Protein AF-A0A531L0T0-F1 (afdb_monomer_lite)

Structure (mmCIF, N/CA/C/O backbone):
data_AF-A0A531L0T0-F1
#
_entry.id   AF-A0A531L0T0-F1
#
loop_
_atom_site.group_PDB
_atom_site.id
_atom_site.type_symbol
_atom_site.label_atom_id
_atom_site.label_alt_id
_atom_site.label_comp_id
_atom_site.label_asym_id
_atom_site.label_entity_id
_atom_site.label_seq_id
_atom_site.pdbx_PDB_ins_code
_atom_site.Cartn_x
_atom_site.Cartn_y
_atom_site.Cartn_z
_atom_site.occupancy
_atom_site.B_iso_or_equiv
_atom_site.auth_seq_id
_atom_site.auth_comp_id
_atom_site.auth_asym_id
_atom_site.auth_atom_id
_atom_site.pdbx_PDB_model_num
ATOM 1 N N . MET A 1 1 ? 35.972 -68.289 61.193 1.00 44.59 1 MET A N 1
ATOM 2 C CA . MET A 1 1 ? 35.450 -67.472 60.073 1.00 44.59 1 MET A CA 1
ATOM 3 C C . MET A 1 1 ? 34.407 -66.519 60.647 1.00 44.59 1 MET A C 1
ATOM 5 O O . MET A 1 1 ? 33.407 -66.988 61.177 1.00 44.59 1 MET A O 1
ATOM 9 N N . LYS A 1 2 ? 34.714 -65.215 60.713 1.00 44.41 2 LYS A N 1
ATOM 10 C CA . LYS A 1 2 ? 33.910 -64.196 61.415 1.00 44.41 2 LYS A CA 1
ATOM 11 C C . LYS A 1 2 ? 32.585 -63.959 60.675 1.00 44.41 2 LYS A C 1
ATOM 13 O O . LYS A 1 2 ? 32.605 -63.602 59.503 1.00 44.41 2 LYS A O 1
ATOM 18 N N . LYS A 1 3 ? 31.454 -64.158 61.360 1.00 47.53 3 LYS A N 1
ATOM 19 C CA . LYS A 1 3 ? 30.114 -63.795 60.874 1.00 47.53 3 LYS A CA 1
ATOM 20 C C . LYS A 1 3 ? 29.962 -62.273 60.975 1.00 47.53 3 LYS A C 1
ATOM 22 O O . LYS A 1 3 ? 29.959 -61.743 62.081 1.00 47.53 3 LYS A O 1
ATOM 27 N N . PHE A 1 4 ? 29.875 -61.584 59.840 1.00 48.84 4 PHE A N 1
ATOM 28 C CA . PHE A 1 4 ? 29.519 -60.166 59.797 1.00 48.84 4 PHE A CA 1
ATOM 29 C C . PHE A 1 4 ? 27.998 -60.033 59.915 1.00 48.84 4 PHE A C 1
ATOM 31 O O . PHE A 1 4 ? 27.257 -60.531 59.071 1.00 48.84 4 PHE A O 1
ATOM 38 N N . LEU A 1 5 ? 27.546 -59.394 60.993 1.00 49.06 5 LEU A N 1
ATOM 39 C CA . LEU A 1 5 ? 26.154 -59.014 61.205 1.00 49.06 5 LEU A CA 1
ATOM 40 C C . LEU A 1 5 ? 25.922 -57.696 60.448 1.00 49.06 5 LEU A C 1
ATOM 42 O O . LEU A 1 5 ? 26.449 -56.659 60.844 1.00 49.06 5 LEU A O 1
ATOM 46 N N . ILE A 1 6 ? 25.189 -57.735 59.335 1.00 54.59 6 ILE A N 1
ATOM 47 C CA . ILE A 1 6 ? 24.784 -56.531 58.598 1.00 54.59 6 ILE A CA 1
ATOM 48 C C . ILE A 1 6 ? 23.525 -55.988 59.283 1.00 54.59 6 ILE A C 1
ATOM 50 O O . ILE A 1 6 ? 22.454 -56.581 59.173 1.00 54.59 6 ILE A O 1
ATOM 54 N N . MET A 1 7 ? 23.656 -54.885 60.024 1.00 51.00 7 MET A N 1
ATOM 55 C CA . MET A 1 7 ? 22.506 -54.105 60.489 1.00 51.00 7 MET A CA 1
ATOM 56 C C . MET A 1 7 ? 21.949 -53.297 59.310 1.00 51.00 7 MET A C 1
ATOM 58 O O . MET A 1 7 ? 22.629 -52.424 58.779 1.00 51.00 7 MET A O 1
ATOM 62 N N . LEU A 1 8 ? 20.717 -53.599 58.899 1.00 56.12 8 LEU A N 1
ATOM 63 C CA . LEU A 1 8 ? 19.941 -52.789 57.960 1.00 56.12 8 LEU A CA 1
ATOM 64 C C . LEU A 1 8 ? 19.294 -51.627 58.723 1.00 56.12 8 LEU A C 1
ATOM 66 O O . LEU A 1 8 ? 18.337 -51.822 59.469 1.00 56.12 8 LEU A O 1
ATOM 70 N N . THR A 1 9 ? 19.818 -50.419 58.543 1.00 54.75 9 THR A N 1
ATOM 71 C CA . THR A 1 9 ? 19.194 -49.176 59.013 1.00 54.75 9 THR A CA 1
ATOM 72 C C . THR A 1 9 ? 18.018 -48.823 58.089 1.00 54.75 9 THR A C 1
ATOM 74 O O . THR A 1 9 ? 18.223 -48.749 56.875 1.00 54.75 9 THR A O 1
ATOM 77 N N . PRO A 1 10 ? 16.792 -48.586 58.593 1.00 51.91 10 PRO A N 1
ATOM 78 C CA . PRO A 1 10 ? 15.690 -48.147 57.746 1.00 51.91 10 PRO A CA 1
ATOM 79 C C . PRO A 1 10 ? 15.915 -46.683 57.346 1.00 51.91 10 PRO A C 1
ATOM 81 O O . PRO A 1 10 ? 15.931 -45.791 58.193 1.00 51.91 10 PRO A O 1
ATOM 84 N N . ALA A 1 11 ? 16.106 -46.429 56.051 1.00 59.03 11 ALA A N 1
ATOM 85 C CA . ALA A 1 11 ? 16.122 -45.079 55.502 1.00 59.03 11 ALA A CA 1
ATOM 86 C C . ALA A 1 11 ? 14.689 -44.523 55.515 1.00 59.03 11 ALA A C 1
ATOM 88 O O . ALA A 1 11 ? 13.832 -44.965 54.750 1.00 59.03 11 ALA A O 1
ATOM 89 N N . ALA A 1 12 ? 14.414 -43.575 56.410 1.00 60.09 12 ALA A N 1
ATOM 90 C CA . ALA A 1 12 ? 13.149 -42.854 56.440 1.00 60.09 12 ALA A CA 1
ATOM 91 C C . ALA A 1 12 ? 13.056 -41.934 55.211 1.00 60.09 12 ALA A C 1
ATOM 93 O O . ALA A 1 12 ? 13.764 -40.932 55.115 1.00 60.09 12 ALA A O 1
ATOM 94 N N . ILE A 1 13 ? 12.188 -42.282 54.261 1.00 64.12 13 ILE A N 1
ATOM 95 C CA . ILE A 1 13 ? 11.876 -41.444 53.100 1.00 64.12 13 ILE A CA 1
ATOM 96 C C . ILE A 1 13 ? 10.949 -40.325 53.585 1.00 64.12 13 ILE A C 1
ATOM 98 O O . ILE A 1 13 ? 9.754 -40.537 53.785 1.00 64.12 13 ILE A O 1
ATOM 102 N N . MET A 1 14 ? 11.501 -39.132 53.814 1.00 59.12 14 MET A N 1
ATOM 103 C CA . MET A 1 14 ? 10.694 -37.934 54.042 1.00 59.12 14 MET A CA 1
ATOM 104 C C . MET A 1 14 ? 10.059 -37.507 52.716 1.00 59.12 14 MET A C 1
ATOM 106 O O . MET A 1 14 ? 10.728 -36.949 51.849 1.00 59.12 14 MET A O 1
ATOM 110 N N . PHE A 1 15 ? 8.761 -37.762 52.560 1.00 56.62 15 PHE A N 1
ATOM 111 C CA . PHE A 1 15 ? 7.964 -37.185 51.481 1.00 56.62 15 PHE A CA 1
ATOM 112 C C . PHE A 1 15 ? 7.800 -35.683 51.728 1.00 56.62 15 PHE A C 1
ATOM 114 O O . PHE A 1 15 ? 7.035 -35.260 52.593 1.00 56.62 15 PHE A O 1
ATOM 121 N N . TRP A 1 16 ? 8.535 -34.870 50.973 1.00 63.78 16 TRP A N 1
ATOM 122 C CA . TRP A 1 16 ? 8.291 -33.435 50.897 1.00 63.78 16 TRP A CA 1
ATOM 123 C C . TRP A 1 16 ? 7.045 -33.209 50.042 1.00 63.78 16 TRP A C 1
ATOM 125 O O . TRP A 1 16 ? 7.066 -33.425 48.832 1.00 63.78 16 TRP A O 1
ATOM 135 N N . ALA A 1 17 ? 5.945 -32.795 50.670 1.00 61.09 17 ALA A N 1
ATOM 136 C CA . ALA A 1 17 ? 4.773 -32.325 49.948 1.00 61.09 17 ALA A CA 1
ATOM 137 C C . ALA A 1 17 ? 5.111 -30.976 49.297 1.00 61.09 17 ALA A C 1
ATOM 139 O O . ALA A 1 17 ? 5.177 -29.950 49.974 1.00 61.09 17 ALA A O 1
ATOM 140 N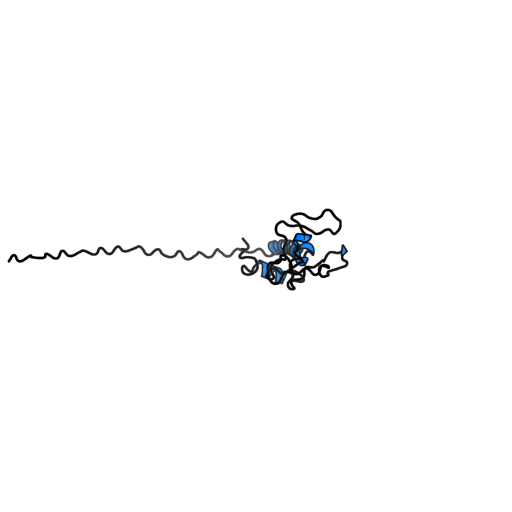 N . SER A 1 18 ? 5.369 -30.974 47.989 1.00 63.53 18 SER A N 1
ATOM 141 C CA . SER A 1 18 ? 5.453 -29.729 47.229 1.00 63.53 18 SER A CA 1
ATOM 142 C C . SER A 1 18 ? 4.082 -29.046 47.241 1.00 63.53 18 SER A C 1
ATOM 144 O O . SER A 1 18 ? 3.081 -29.707 46.954 1.00 63.53 18 SER A O 1
ATOM 146 N N . PRO A 1 19 ? 3.996 -27.744 47.555 1.00 64.06 19 PRO A N 1
ATOM 147 C CA . PRO A 1 19 ? 2.747 -27.023 47.401 1.00 64.06 19 PRO A CA 1
ATOM 148 C C . PRO A 1 19 ? 2.388 -26.995 45.914 1.00 64.06 19 PRO A C 1
ATOM 150 O O . PRO A 1 19 ? 3.181 -26.565 45.076 1.00 64.06 19 PRO A O 1
ATOM 153 N N . PHE A 1 20 ? 1.190 -27.472 45.584 1.00 63.97 20 PHE A N 1
ATOM 154 C CA . PHE A 1 20 ? 0.606 -27.260 44.269 1.00 63.97 20 PHE A CA 1
ATOM 155 C C . PHE A 1 20 ? 0.385 -25.755 44.104 1.00 63.97 20 PHE A C 1
ATOM 157 O O . PHE A 1 20 ? -0.467 -25.170 44.772 1.00 63.97 20 PHE A O 1
ATOM 164 N N . ALA A 1 21 ? 1.181 -25.119 43.246 1.00 63.34 21 ALA A N 1
ATOM 165 C CA . ALA A 1 21 ? 0.898 -23.767 42.797 1.00 63.34 21 ALA A CA 1
ATOM 166 C C . ALA A 1 21 ? -0.409 -23.817 41.999 1.00 63.34 21 ALA A C 1
ATOM 168 O O . ALA A 1 21 ? -0.475 -24.434 40.936 1.00 63.34 21 ALA A O 1
ATOM 169 N N . THR A 1 22 ? -1.466 -23.209 42.531 1.00 66.38 22 THR A N 1
ATOM 170 C CA . THR A 1 22 ? -2.698 -22.976 41.781 1.00 66.38 22 THR A CA 1
ATOM 171 C C . THR A 1 22 ? -2.352 -22.122 40.569 1.00 66.38 22 THR A C 1
ATOM 173 O O . THR A 1 22 ? -1.829 -21.017 40.726 1.00 66.38 22 THR A O 1
ATOM 176 N N . ALA A 1 23 ? -2.615 -22.631 39.364 1.00 64.56 23 ALA A N 1
ATOM 177 C CA . ALA A 1 23 ? -2.574 -21.813 38.163 1.00 64.56 23 ALA A CA 1
ATOM 178 C C . ALA A 1 23 ? -3.551 -20.649 38.372 1.00 64.56 23 ALA A C 1
ATOM 180 O O . ALA A 1 23 ? -4.747 -20.871 38.548 1.00 64.56 23 ALA A O 1
ATOM 181 N N . GLN A 1 24 ? -3.028 -19.423 38.431 1.00 55.22 24 GLN A N 1
ATOM 182 C CA . GLN A 1 24 ? -3.854 -18.226 38.455 1.00 55.22 24 GLN A CA 1
ATOM 183 C C . GLN A 1 24 ? -4.615 -18.209 37.129 1.00 55.22 24 GLN A C 1
ATOM 185 O O . GLN A 1 24 ? -4.006 -18.058 36.068 1.00 55.22 24 GLN A O 1
ATOM 190 N N . GLU A 1 25 ? -5.925 -18.433 37.184 1.00 64.25 25 GLU A N 1
ATOM 191 C CA . GLU A 1 25 ? -6.789 -18.290 36.021 1.00 64.25 25 GLU A CA 1
ATOM 192 C C . GLU A 1 25 ? -6.587 -16.872 35.484 1.00 64.25 25 GLU A C 1
ATOM 194 O O . GLU A 1 25 ? -6.667 -15.895 36.236 1.00 64.25 25 GLU A O 1
ATOM 199 N N . ALA A 1 26 ? -6.186 -16.759 34.215 1.00 63.44 26 ALA A N 1
ATOM 200 C CA . ALA A 1 26 ? -5.931 -15.467 33.604 1.00 63.44 26 ALA A CA 1
ATOM 201 C C . ALA A 1 26 ? -7.239 -14.674 33.644 1.00 63.44 26 ALA A C 1
ATOM 203 O O . ALA A 1 26 ? -8.175 -14.977 32.905 1.00 63.44 26 ALA A O 1
ATOM 204 N N . GLN A 1 27 ? -7.307 -13.691 34.542 1.00 56.75 27 GLN A N 1
ATOM 205 C CA . GLN A 1 27 ? -8.459 -12.816 34.684 1.00 56.75 27 GLN A CA 1
ATOM 206 C C . GLN A 1 27 ? -8.701 -12.159 33.322 1.00 56.75 27 GLN A C 1
ATOM 208 O O . GLN A 1 27 ? -7.893 -11.342 32.872 1.00 56.75 27 GLN A O 1
ATOM 213 N N . GLN A 1 28 ? -9.778 -12.548 32.636 1.00 61.06 28 GLN A N 1
ATOM 214 C CA . GLN A 1 28 ? -10.164 -11.886 31.398 1.00 61.06 28 GLN A CA 1
ATOM 215 C C . GLN A 1 28 ? -10.383 -10.399 31.710 1.00 61.06 28 GLN A C 1
ATOM 217 O O . GLN A 1 28 ? -11.079 -10.087 32.685 1.00 61.06 28 GLN A O 1
ATOM 222 N N . PRO A 1 29 ? -9.783 -9.474 30.937 1.00 65.25 29 PRO A N 1
ATOM 223 C CA . PRO A 1 29 ? -10.017 -8.052 31.126 1.00 65.25 29 PRO A CA 1
ATOM 224 C C . PRO A 1 29 ? -11.519 -7.772 31.127 1.00 65.25 29 PRO A C 1
ATOM 226 O O . PRO A 1 29 ? -12.260 -8.334 30.317 1.00 65.25 29 PRO A O 1
ATOM 229 N N . ALA A 1 30 ? -11.964 -6.910 32.042 1.00 60.81 30 ALA A N 1
ATOM 230 C CA . ALA A 1 30 ? -13.358 -6.491 32.088 1.00 60.81 30 ALA A CA 1
ATOM 231 C C . ALA A 1 30 ? -13.796 -5.959 30.706 1.00 60.81 30 ALA A C 1
ATOM 233 O O . ALA A 1 30 ? -12.981 -5.334 30.017 1.00 60.81 30 ALA A O 1
ATOM 234 N N . PRO A 1 31 ? -15.060 -6.174 30.291 1.00 63.09 31 PRO A N 1
ATOM 235 C CA . PRO A 1 31 ? -15.553 -5.674 29.016 1.00 63.09 31 PRO A CA 1
ATOM 236 C C . PRO A 1 31 ? -15.340 -4.164 28.931 1.00 63.09 31 PRO A C 1
ATOM 238 O O . PRO A 1 31 ? -15.894 -3.401 29.726 1.00 63.09 31 PRO A O 1
ATOM 241 N N . VAL A 1 32 ? -14.522 -3.727 27.976 1.00 68.44 32 VAL A N 1
ATOM 242 C CA . VAL A 1 32 ? -14.332 -2.301 27.713 1.00 68.44 32 VAL A CA 1
ATOM 243 C C . VAL A 1 32 ? -15.634 -1.782 27.116 1.00 68.44 32 VAL A C 1
ATOM 245 O O . VAL A 1 32 ? -16.093 -2.272 26.082 1.00 68.44 32 VAL A O 1
ATOM 248 N N . THR A 1 33 ? -16.257 -0.804 27.766 1.00 74.69 33 THR A N 1
ATOM 249 C CA . THR A 1 33 ? -17.425 -0.123 27.209 1.00 74.69 33 THR A CA 1
ATOM 250 C C . THR A 1 33 ? -16.965 0.725 26.022 1.00 74.69 33 THR A C 1
ATOM 252 O O . THR A 1 33 ? -16.294 1.742 26.177 1.00 74.69 33 THR A O 1
ATOM 255 N N . VAL A 1 34 ? -17.272 0.269 24.806 1.00 78.75 34 VAL A N 1
ATOM 256 C CA . VAL A 1 34 ? -16.908 0.959 23.562 1.00 78.75 34 VAL A CA 1
ATOM 257 C C . VAL A 1 34 ?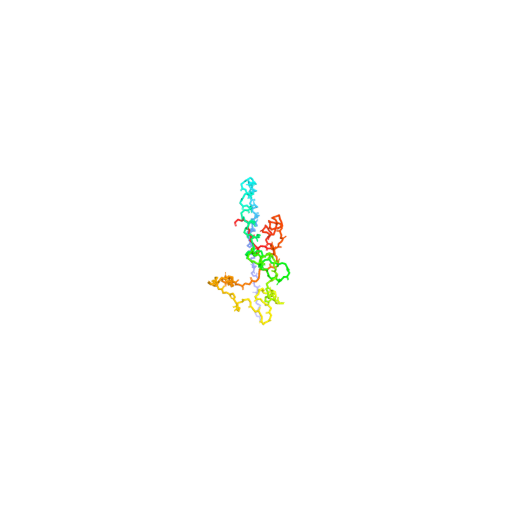 -17.960 2.005 23.197 1.00 78.75 34 VAL A C 1
ATOM 259 O O . VAL A 1 34 ? -19.113 1.680 22.920 1.00 78.75 34 VAL A O 1
ATOM 262 N N . ASP A 1 35 ? -17.557 3.275 23.171 1.00 88.19 35 ASP A N 1
ATOM 263 C CA . ASP A 1 35 ? -18.391 4.381 22.695 1.00 88.19 35 ASP A CA 1
ATOM 264 C C . ASP A 1 35 ? -18.282 4.492 21.168 1.00 88.19 35 ASP A C 1
ATOM 266 O O . ASP A 1 35 ? -17.379 5.135 20.625 1.00 88.19 35 ASP A O 1
ATOM 270 N N . ALA A 1 36 ? -19.207 3.841 20.462 1.00 86.50 36 ALA A N 1
ATOM 271 C CA . ALA A 1 36 ? -19.243 3.862 19.002 1.00 86.50 36 ALA A CA 1
ATOM 272 C C . ALA A 1 36 ? -19.401 5.285 18.433 1.00 86.50 36 ALA A C 1
ATOM 274 O O . ALA A 1 36 ? -18.827 5.586 17.386 1.00 86.50 36 ALA A O 1
ATOM 275 N N . ALA A 1 37 ? -20.123 6.175 19.126 1.00 91.12 37 ALA A N 1
ATOM 276 C CA . ALA A 1 37 ? -20.343 7.545 18.666 1.00 91.12 37 ALA A CA 1
ATOM 277 C C . ALA A 1 37 ? -19.037 8.354 18.648 1.00 91.12 37 ALA A C 1
ATOM 279 O O . ALA A 1 37 ? -18.841 9.186 17.763 1.00 91.12 37 ALA A O 1
ATOM 280 N N . LYS A 1 38 ? -18.118 8.067 19.578 1.00 90.38 38 LYS A N 1
ATOM 281 C CA . LYS A 1 38 ? -16.758 8.628 19.571 1.00 90.38 38 LYS A CA 1
ATOM 282 C C . LYS A 1 38 ? -15.799 7.878 18.648 1.00 90.38 38 LYS A C 1
ATOM 284 O O . LYS A 1 38 ? -14.931 8.503 18.050 1.00 90.38 38 LYS A O 1
ATOM 289 N N . GLY A 1 39 ? -15.935 6.557 18.524 1.00 91.25 39 GLY A N 1
ATOM 290 C CA . GLY A 1 39 ? -15.008 5.730 17.747 1.00 91.25 39 GLY A CA 1
ATOM 291 C C . GLY A 1 39 ? -15.147 5.881 16.229 1.00 91.25 39 GLY A C 1
ATOM 292 O O . GLY A 1 39 ? -14.142 5.892 15.521 1.00 91.25 39 GLY A O 1
ATOM 293 N N . LEU A 1 40 ? -16.372 6.023 15.712 1.00 94.19 40 LEU A N 1
ATOM 294 C CA . LEU A 1 40 ? -16.621 6.077 14.265 1.00 94.19 40 LEU A CA 1
ATOM 295 C C . LEU A 1 40 ? -15.948 7.276 13.561 1.00 94.19 40 LEU A C 1
ATOM 297 O O . LEU A 1 40 ? -15.336 7.058 12.513 1.00 94.19 40 LEU A O 1
ATOM 301 N N . PRO A 1 41 ? -15.984 8.515 14.098 1.00 96.00 41 PRO A N 1
ATOM 302 C CA . PRO A 1 41 ? -15.258 9.640 13.505 1.00 96.00 41 PRO A CA 1
ATOM 303 C C . PRO A 1 41 ? -13.740 9.438 13.462 1.00 96.00 41 PRO A C 1
ATOM 305 O O . PRO A 1 41 ? -13.094 9.837 12.495 1.00 96.00 41 PRO A O 1
ATOM 308 N N . GLU A 1 42 ? -13.160 8.806 14.484 1.00 95.25 42 GLU A N 1
ATOM 309 C CA . GLU A 1 42 ? -11.724 8.509 14.506 1.00 95.25 42 GLU A CA 1
ATOM 310 C C . GLU A 1 42 ? -11.368 7.401 13.513 1.00 95.25 42 GLU A C 1
ATOM 312 O O . GLU A 1 42 ? -10.398 7.523 12.763 1.00 95.25 42 GLU A O 1
ATOM 317 N N . TRP A 1 43 ? -12.210 6.369 13.413 1.00 95.56 43 TRP A N 1
ATOM 318 C CA . TRP A 1 43 ? -12.060 5.338 12.392 1.00 95.56 43 TRP A CA 1
ATOM 319 C C . TRP A 1 43 ? -12.109 5.916 10.975 1.00 95.56 43 TRP A C 1
ATOM 321 O O . TRP A 1 43 ? -11.309 5.527 10.128 1.00 95.56 43 TRP A O 1
ATOM 331 N N . ALA A 1 44 ? -12.987 6.886 10.708 1.00 97.75 44 ALA A N 1
ATOM 332 C CA . ALA A 1 44 ? -13.057 7.530 9.399 1.00 97.75 44 ALA A CA 1
ATOM 333 C C . ALA A 1 44 ? -11.730 8.210 9.008 1.00 97.75 44 ALA A C 1
ATOM 335 O O . ALA A 1 44 ? -11.301 8.098 7.859 1.00 97.75 44 ALA A O 1
ATOM 336 N N . LYS A 1 45 ? -11.038 8.853 9.961 1.00 97.69 45 LYS A N 1
ATOM 337 C CA . LYS A 1 45 ? -9.705 9.444 9.730 1.00 97.69 45 LYS A CA 1
ATOM 338 C C . LYS A 1 45 ? -8.656 8.370 9.437 1.00 97.69 45 LYS A C 1
ATOM 340 O O . LYS A 1 45 ? -7.852 8.536 8.526 1.00 97.69 45 LYS A O 1
ATOM 345 N N . ILE A 1 46 ? -8.687 7.263 10.179 1.00 96.62 46 ILE A N 1
ATOM 346 C CA . ILE A 1 46 ? -7.790 6.116 9.974 1.00 96.62 46 ILE A CA 1
ATOM 347 C C . ILE A 1 46 ? -8.009 5.509 8.582 1.00 96.62 46 ILE A C 1
ATOM 349 O O . ILE A 1 46 ? -7.059 5.325 7.823 1.00 96.62 46 ILE A O 1
ATOM 353 N N . TYR A 1 47 ? -9.264 5.256 8.210 1.00 98.00 47 TYR A N 1
ATOM 354 C CA . TYR A 1 47 ? -9.610 4.731 6.893 1.00 98.00 47 TYR A CA 1
ATOM 355 C C . TYR A 1 47 ? -9.168 5.669 5.764 1.00 98.00 47 TYR A C 1
ATOM 357 O O . TYR A 1 47 ? -8.654 5.193 4.754 1.00 98.00 47 TYR A O 1
ATOM 365 N N . ALA A 1 48 ? -9.298 6.989 5.937 1.00 97.88 48 ALA A N 1
ATOM 366 C CA . ALA A 1 48 ? -8.816 7.963 4.958 1.00 97.88 48 ALA A CA 1
ATOM 367 C C . ALA A 1 48 ? -7.301 7.855 4.706 1.00 97.88 48 ALA A C 1
ATOM 369 O O . ALA A 1 48 ? -6.857 8.120 3.594 1.00 97.88 48 ALA A O 1
ATOM 370 N N . VAL A 1 49 ? -6.511 7.429 5.700 1.00 96.38 49 VAL A N 1
ATOM 371 C CA . VAL A 1 49 ? -5.078 7.142 5.524 1.00 96.38 49 VAL A CA 1
ATOM 372 C C . VAL A 1 49 ? -4.875 5.828 4.773 1.00 96.38 49 VAL A C 1
ATOM 374 O O . VAL A 1 49 ? -4.160 5.811 3.776 1.00 96.38 49 VAL A O 1
ATOM 377 N N . PHE A 1 50 ? -5.511 4.734 5.200 1.00 96.56 50 PHE A N 1
ATOM 378 C CA . PHE A 1 50 ? -5.314 3.423 4.565 1.00 96.56 50 PHE A CA 1
ATOM 379 C C . PHE A 1 50 ? -5.750 3.392 3.099 1.00 96.56 50 PHE A C 1
ATOM 381 O O . PHE A 1 50 ? -5.031 2.862 2.254 1.00 96.56 50 PHE A O 1
ATOM 388 N N . SER A 1 51 ? -6.881 4.028 2.796 1.00 95.31 51 SER A N 1
ATOM 389 C CA . SER A 1 51 ? -7.407 4.166 1.434 1.00 95.31 51 SER A CA 1
ATOM 390 C C . SER A 1 51 ? -6.700 5.248 0.612 1.00 95.31 51 SER A C 1
ATOM 392 O O . SER A 1 51 ? -6.947 5.370 -0.589 1.00 95.31 51 SER A O 1
ATOM 394 N N . HIS A 1 52 ? -5.798 6.034 1.212 1.00 94.44 52 HIS A N 1
ATOM 395 C CA . HIS A 1 52 ? -5.065 7.051 0.473 1.00 94.44 52 HIS A CA 1
ATOM 396 C C . HIS A 1 52 ? -4.182 6.388 -0.601 1.00 94.44 52 HIS A C 1
ATOM 398 O O . HIS A 1 52 ? -3.460 5.439 -0.282 1.00 94.44 52 HIS A O 1
ATOM 404 N N . PRO A 1 53 ? -4.118 6.915 -1.841 1.00 91.44 53 PRO A N 1
ATOM 405 C CA . PRO A 1 53 ? -3.298 6.362 -2.926 1.00 91.44 53 PRO A CA 1
ATOM 406 C C . PRO A 1 53 ? -1.841 6.054 -2.566 1.00 91.44 53 PRO A C 1
ATOM 408 O O . PRO A 1 53 ? -1.250 5.098 -3.060 1.00 91.44 53 PRO A O 1
ATOM 411 N N . ARG A 1 54 ? -1.264 6.864 -1.672 1.00 88.38 54 ARG A N 1
ATOM 412 C CA . ARG A 1 54 ? 0.097 6.692 -1.142 1.00 88.38 54 ARG A CA 1
ATOM 413 C C . ARG A 1 54 ? 0.282 5.374 -0.381 1.00 88.38 54 ARG A C 1
ATOM 415 O O . ARG A 1 54 ? 1.368 4.806 -0.442 1.00 88.38 54 ARG A O 1
ATOM 422 N N . CYS A 1 55 ? -0.745 4.949 0.351 1.00 92.25 55 CYS A N 1
ATOM 423 C CA . CYS A 1 55 ? -0.747 3.772 1.211 1.00 92.25 55 CYS A CA 1
ATOM 424 C C . CYS A 1 55 ? -1.290 2.570 0.436 1.00 92.25 55 CYS A C 1
ATOM 426 O O . CYS A 1 55 ? -0.565 1.602 0.216 1.00 92.25 55 CYS A O 1
ATOM 428 N N . ALA A 1 56 ? -2.516 2.687 -0.079 1.00 94.75 56 ALA A N 1
ATOM 429 C CA . ALA A 1 56 ? -3.190 1.646 -0.845 1.00 94.75 56 ALA A CA 1
ATOM 430 C C . ALA A 1 56 ? -2.357 1.168 -2.047 1.00 94.75 56 ALA A C 1
ATOM 432 O O . ALA A 1 56 ? -2.274 -0.027 -2.300 1.00 94.75 56 ALA A O 1
ATOM 433 N N . GLY A 1 57 ? -1.644 2.065 -2.740 1.00 93.56 57 GLY A N 1
ATOM 434 C CA . GLY A 1 57 ? -0.819 1.691 -3.892 1.00 93.56 57 GLY A CA 1
ATOM 435 C C . GLY A 1 57 ? 0.329 0.718 -3.584 1.00 93.56 57 GLY A C 1
ATOM 436 O O . GLY A 1 57 ? 0.783 0.027 -4.492 1.00 93.56 57 GLY A O 1
ATOM 437 N N . CYS A 1 58 ? 0.779 0.617 -2.330 1.00 93.00 58 CYS A N 1
ATOM 438 C CA . CYS A 1 58 ? 1.772 -0.376 -1.894 1.00 93.00 58 CYS A CA 1
ATOM 439 C C . CYS A 1 58 ? 1.148 -1.577 -1.159 1.00 93.00 58 CYS A C 1
ATOM 441 O O . CYS A 1 58 ? 1.826 -2.575 -0.919 1.00 93.00 58 CYS A O 1
ATOM 443 N N . HIS A 1 59 ? -0.123 -1.473 -0.785 1.00 95.25 59 HIS A N 1
ATOM 444 C CA . HIS A 1 59 ? -0.881 -2.462 -0.029 1.00 95.25 59 HIS A CA 1
ATOM 445 C C . HIS A 1 59 ? -1.869 -3.162 -0.967 1.00 95.25 59 HIS A C 1
ATOM 447 O O . HIS A 1 59 ? -3.076 -2.945 -0.902 1.00 95.25 59 HIS A O 1
ATOM 453 N N . VAL A 1 60 ? -1.337 -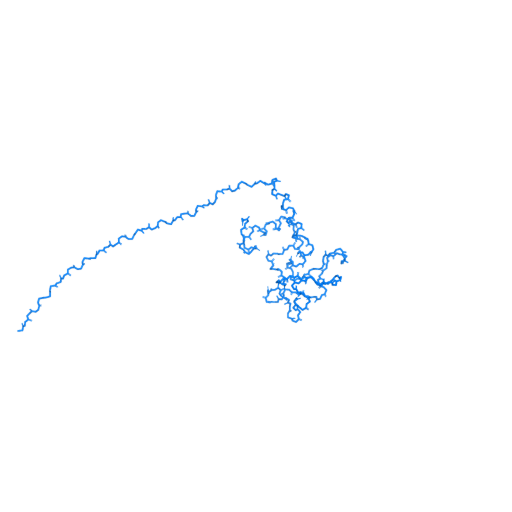3.977 -1.877 1.00 96.12 60 VAL A N 1
ATOM 454 C CA . VAL A 1 60 ? -2.087 -4.631 -2.961 1.00 96.12 60 VAL A CA 1
ATOM 455 C C . VAL A 1 60 ? -2.107 -6.150 -2.793 1.00 96.12 60 VAL A C 1
ATOM 457 O O . VAL A 1 60 ? -1.130 -6.741 -2.326 1.00 96.12 60 VAL A O 1
ATOM 460 N N . ALA A 1 61 ? -3.199 -6.784 -3.222 1.00 95.19 61 ALA A N 1
ATOM 461 C CA . ALA A 1 61 ? -3.352 -8.240 -3.186 1.00 95.19 61 ALA A CA 1
ATOM 462 C C . ALA A 1 61 ? -2.685 -8.960 -4.375 1.00 95.19 61 ALA A C 1
ATOM 464 O O . ALA A 1 61 ? -2.402 -10.148 -4.290 1.00 95.19 61 ALA A O 1
ATOM 465 N N . ASP A 1 62 ? -2.436 -8.256 -5.484 1.00 95.19 62 ASP A N 1
ATOM 466 C CA . ASP A 1 62 ? -1.994 -8.831 -6.764 1.00 95.19 62 ASP A CA 1
ATOM 467 C C . ASP A 1 62 ? -0.479 -8.732 -7.012 1.00 95.19 62 ASP A C 1
ATOM 469 O O . ASP A 1 62 ? -0.026 -8.878 -8.145 1.00 95.19 62 ASP A O 1
ATOM 473 N N . ASP A 1 63 ? 0.299 -8.434 -5.969 1.00 95.25 63 ASP A N 1
ATOM 474 C CA . ASP A 1 63 ? 1.756 -8.246 -5.996 1.00 95.25 63 ASP A CA 1
ATOM 475 C C . ASP A 1 63 ? 2.271 -7.097 -6.876 1.00 95.25 63 ASP A C 1
ATOM 477 O O . ASP A 1 63 ? 3.489 -6.937 -7.013 1.00 95.25 63 ASP A O 1
ATOM 481 N N . ARG A 1 64 ? 1.384 -6.275 -7.455 1.00 95.38 64 ARG A N 1
ATOM 482 C CA . ARG A 1 64 ? 1.729 -5.235 -8.433 1.00 95.38 64 ARG A CA 1
ATOM 483 C C . ARG A 1 64 ? 1.364 -3.845 -7.901 1.00 95.38 64 ARG A C 1
ATOM 485 O O . ARG A 1 64 ? 0.200 -3.443 -7.989 1.00 95.38 64 ARG A O 1
ATOM 492 N N . PRO A 1 65 ? 2.338 -3.072 -7.378 1.00 95.56 65 PRO A N 1
ATOM 493 C CA . PRO A 1 65 ? 2.059 -1.771 -6.784 1.00 95.56 65 PRO A CA 1
ATOM 494 C C . PRO A 1 65 ? 1.444 -0.805 -7.797 1.00 95.56 65 PRO A C 1
ATOM 496 O O . PRO A 1 65 ? 1.645 -0.925 -9.011 1.00 95.56 65 PRO A O 1
ATOM 499 N N . ARG A 1 66 ? 0.697 0.176 -7.291 1.00 94.31 66 ARG A N 1
ATOM 500 C CA . ARG A 1 66 ? -0.049 1.142 -8.094 1.00 94.31 66 ARG A CA 1
ATOM 501 C C . ARG A 1 66 ? 0.532 2.547 -8.020 1.00 94.31 66 ARG A C 1
ATOM 503 O O . ARG A 1 66 ? 1.058 2.997 -7.006 1.00 94.31 66 ARG A O 1
ATOM 510 N N . TRP A 1 67 ? 0.374 3.254 -9.126 1.00 91.56 67 TRP A N 1
ATOM 511 C CA . TRP A 1 67 ? 0.413 4.703 -9.204 1.00 91.56 67 TRP A CA 1
ATOM 512 C C . TRP A 1 67 ? -1.034 5.188 -9.255 1.00 91.56 67 TRP A C 1
ATOM 514 O O . TRP A 1 67 ? -1.738 4.888 -10.217 1.00 91.56 67 TRP A O 1
ATOM 524 N N . SER A 1 68 ? -1.477 5.876 -8.202 1.00 82.69 68 SER A N 1
ATOM 525 C CA . SER A 1 68 ? -2.907 6.135 -7.954 1.00 82.69 68 SER A CA 1
ATOM 526 C C . SER A 1 68 ? -3.242 7.586 -7.601 1.00 82.69 68 SER A C 1
ATOM 528 O O . SER A 1 68 ? -4.295 7.854 -7.033 1.00 82.69 68 SER A O 1
ATOM 530 N N . ASP A 1 69 ? -2.366 8.540 -7.904 1.00 77.31 69 ASP A N 1
ATOM 531 C CA . ASP A 1 69 ? -2.651 9.956 -7.662 1.00 77.31 69 ASP A CA 1
ATOM 532 C C . ASP A 1 69 ? -3.394 10.628 -8.836 1.00 77.31 69 ASP A C 1
ATOM 534 O O . ASP A 1 69 ? -3.492 10.101 -9.949 1.00 77.31 69 ASP A O 1
ATOM 538 N N . ALA A 1 70 ? -3.929 11.824 -8.576 1.00 77.50 70 ALA A N 1
ATOM 539 C CA . ALA A 1 70 ? -4.621 12.623 -9.585 1.00 77.50 70 ALA A CA 1
ATOM 540 C C . ALA A 1 70 ? -3.701 13.046 -10.744 1.00 77.50 70 ALA A C 1
ATOM 542 O O . ALA A 1 70 ? -4.171 13.220 -11.867 1.00 77.50 70 ALA A O 1
ATOM 543 N N . HIS A 1 71 ? -2.395 13.183 -10.494 1.00 79.94 71 HIS A N 1
ATOM 544 C CA . HIS A 1 71 ? -1.428 13.533 -11.528 1.00 79.94 71 HIS A CA 1
ATOM 545 C C . HIS A 1 71 ? -1.305 12.425 -12.585 1.00 79.94 71 HIS A C 1
ATOM 547 O O . HIS A 1 71 ? -1.131 12.702 -13.770 1.00 79.94 71 HIS A O 1
ATOM 553 N N . TYR A 1 72 ? -1.471 11.168 -12.183 1.00 81.44 72 TYR A N 1
ATOM 554 C CA . TYR A 1 72 ? -1.449 10.021 -13.079 1.00 81.44 72 TYR A CA 1
ATOM 555 C C . TYR A 1 72 ? -2.747 9.808 -13.875 1.00 81.44 72 TYR A C 1
ATOM 557 O O . TYR A 1 72 ? -2.792 8.893 -14.701 1.00 81.44 72 TYR A O 1
ATOM 565 N N . GLY A 1 73 ? -3.770 10.650 -13.685 1.00 85.81 73 GLY A N 1
ATOM 566 C CA . GLY A 1 73 ? -5.053 10.541 -14.389 1.00 85.81 73 GLY A CA 1
ATOM 567 C C . GLY A 1 73 ? -5.901 9.350 -13.933 1.00 85.81 73 GLY A C 1
ATOM 568 O O . GLY A 1 73 ? -6.789 8.917 -14.663 1.00 85.81 73 GLY A O 1
ATOM 569 N N . GLY A 1 74 ? -5.613 8.809 -12.746 1.00 87.06 74 GLY A N 1
ATOM 570 C CA . GLY A 1 74 ? -6.265 7.632 -12.181 1.00 87.06 74 GLY A CA 1
ATOM 571 C C . GLY A 1 74 ? -5.274 6.540 -11.782 1.00 87.06 74 GLY A C 1
ATOM 572 O O . GLY A 1 74 ? -4.057 6.689 -11.902 1.00 87.06 74 GLY A O 1
ATOM 573 N N . THR A 1 75 ? -5.816 5.425 -11.295 1.00 92.06 75 THR A N 1
ATOM 574 C CA . THR A 1 75 ? -5.014 4.284 -10.852 1.00 92.06 75 THR A CA 1
ATOM 575 C C . THR A 1 75 ? -4.500 3.457 -12.022 1.00 92.06 75 THR A C 1
ATOM 577 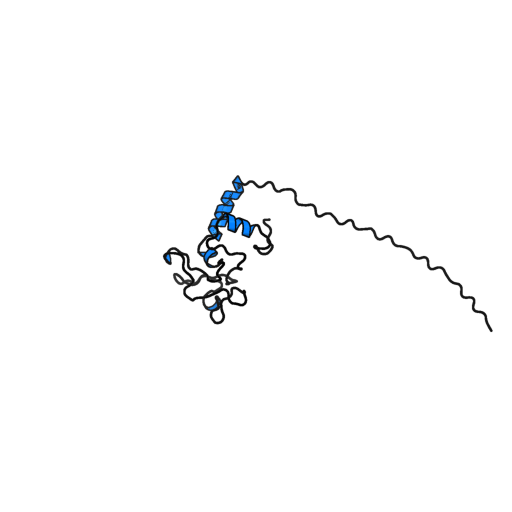O O . THR A 1 75 ? -5.265 3.005 -12.869 1.00 92.06 75 THR A O 1
ATOM 580 N N . ARG A 1 76 ? -3.199 3.163 -12.007 1.00 93.00 76 ARG A N 1
ATOM 581 C CA . ARG A 1 76 ? -2.556 2.201 -12.906 1.00 93.00 76 ARG A CA 1
ATOM 582 C C . ARG A 1 76 ? -1.466 1.414 -12.193 1.00 93.00 76 ARG A C 1
ATOM 584 O O . ARG A 1 76 ? -0.972 1.826 -11.148 1.00 93.00 76 ARG A O 1
ATOM 591 N N . VAL A 1 77 ? -1.069 0.284 -12.765 1.00 95.38 77 VAL A N 1
ATOM 592 C CA . VAL A 1 77 ? 0.092 -0.475 -12.279 1.00 95.38 77 VAL A CA 1
ATOM 593 C C . VAL A 1 77 ? 1.369 0.352 -12.459 1.00 95.38 77 VAL A C 1
ATOM 595 O O . VAL A 1 77 ? 1.517 1.080 -13.443 1.00 95.38 77 VAL A O 1
ATOM 598 N N . HIS A 1 78 ? 2.291 0.235 -11.505 1.00 93.69 78 HIS A N 1
ATOM 599 C CA . HIS A 1 78 ? 3.619 0.836 -11.551 1.00 93.69 78 HIS A CA 1
ATOM 600 C C . HIS A 1 78 ? 4.328 0.503 -12.877 1.00 93.69 78 HIS A C 1
ATOM 602 O O . HIS A 1 78 ? 4.500 -0.668 -13.222 1.00 93.69 78 HIS A O 1
ATOM 608 N N . ALA A 1 79 ? 4.767 1.519 -13.628 1.00 90.94 79 ALA A N 1
ATOM 609 C CA . ALA A 1 79 ? 5.148 1.336 -15.038 1.00 90.94 79 ALA A CA 1
ATOM 610 C C . ALA A 1 79 ? 6.383 0.447 -15.265 1.00 90.94 79 ALA A C 1
ATOM 612 O O . ALA A 1 79 ? 6.542 -0.130 -16.335 1.00 90.94 79 ALA A O 1
ATOM 613 N N . PHE A 1 80 ? 7.241 0.302 -14.257 1.00 91.88 80 PHE A N 1
ATOM 614 C CA . PHE A 1 80 ? 8.466 -0.503 -14.340 1.00 91.88 80 PHE A CA 1
ATOM 615 C C . PHE A 1 80 ? 8.244 -2.011 -14.131 1.00 91.88 80 PHE A C 1
ATOM 617 O O . PHE A 1 80 ? 9.212 -2.752 -13.995 1.00 91.88 80 PHE A O 1
ATOM 624 N N . ASN A 1 81 ? 6.985 -2.468 -14.078 1.00 91.38 81 ASN A N 1
ATOM 625 C CA . ASN A 1 81 ? 6.605 -3.874 -13.885 1.00 91.38 81 ASN A CA 1
ATOM 626 C C . ASN A 1 81 ? 7.290 -4.553 -12.679 1.00 91.38 81 ASN A C 1
ATOM 628 O O . ASN A 1 81 ? 7.560 -5.756 -12.691 1.00 91.38 81 ASN A O 1
ATOM 632 N N . VAL A 1 82 ? 7.575 -3.762 -11.642 1.00 93.94 82 VAL A N 1
ATOM 633 C CA . VAL A 1 82 ? 8.060 -4.257 -10.353 1.00 93.94 82 VAL A CA 1
ATOM 634 C C . VAL A 1 82 ? 6.960 -5.074 -9.683 1.00 93.94 82 VAL A C 1
ATOM 636 O O . VAL A 1 82 ? 5.778 -4.743 -9.791 1.00 93.94 82 VAL A O 1
ATOM 639 N N . GLN A 1 83 ? 7.352 -6.148 -9.010 1.00 95.06 83 GLN A N 1
ATOM 640 C CA . GLN A 1 83 ? 6.450 -7.067 -8.313 1.00 95.06 83 GLN A CA 1
ATOM 641 C C . GLN A 1 83 ? 7.003 -7.409 -6.929 1.00 95.06 83 GLN A C 1
ATOM 643 O O . GLN A 1 83 ? 8.190 -7.204 -6.691 1.00 95.06 83 GLN A O 1
ATOM 648 N N . ARG A 1 84 ? 6.189 -7.989 -6.037 1.00 94.38 84 ARG A N 1
ATOM 649 C CA . ARG A 1 84 ? 6.615 -8.454 -4.696 1.00 94.38 84 ARG A CA 1
ATOM 650 C C . ARG A 1 84 ? 7.926 -9.255 -4.711 1.00 94.38 84 ARG A C 1
ATOM 652 O O . ARG A 1 84 ? 8.773 -9.063 -3.839 1.00 94.38 84 ARG A O 1
ATOM 659 N N . GLY A 1 85 ? 8.083 -10.109 -5.722 1.00 91.75 85 GLY A N 1
ATOM 660 C CA . GLY A 1 85 ? 9.151 -11.098 -5.832 1.00 91.75 85 GLY A CA 1
ATOM 661 C C . GLY A 1 85 ? 8.662 -12.490 -5.431 1.00 91.75 85 GLY A C 1
ATOM 662 O O . GLY A 1 85 ? 7.815 -12.634 -4.554 1.00 91.75 85 GLY A O 1
ATOM 663 N N . SER A 1 86 ? 9.188 -13.526 -6.088 1.00 89.69 86 SER A N 1
ATOM 664 C CA . SER A 1 86 ? 8.787 -14.925 -5.860 1.00 89.69 86 SER A CA 1
ATOM 665 C C . SER A 1 86 ? 9.214 -15.475 -4.496 1.00 89.69 86 SER A C 1
ATOM 667 O O . SER A 1 86 ? 8.773 -16.548 -4.104 1.00 89.69 86 SER A O 1
ATOM 669 N N . ASP A 1 87 ? 10.091 -14.760 -3.790 1.00 89.69 87 ASP A N 1
ATOM 670 C CA . ASP A 1 87 ? 10.519 -15.063 -2.424 1.00 89.69 87 ASP A CA 1
ATOM 671 C C . ASP A 1 87 ? 9.531 -14.545 -1.360 1.00 89.69 87 ASP A C 1
ATOM 673 O O . ASP A 1 87 ? 9.765 -14.730 -0.169 1.00 89.69 87 ASP A O 1
ATOM 677 N N . GLY A 1 88 ? 8.450 -13.870 -1.771 1.00 88.12 88 GLY A N 1
ATOM 678 C CA . GLY A 1 88 ? 7.453 -13.283 -0.873 1.00 88.12 88 GLY A CA 1
ATOM 679 C C . GLY A 1 88 ? 7.950 -12.068 -0.083 1.00 88.12 88 GLY A C 1
ATOM 680 O O . GLY A 1 88 ? 7.188 -11.491 0.688 1.00 88.12 88 GLY A O 1
ATOM 681 N N . SER A 1 89 ? 9.198 -11.637 -0.287 1.00 90.19 89 SER A N 1
ATOM 682 C CA . SER A 1 89 ? 9.859 -10.641 0.564 1.00 90.19 89 SER A CA 1
ATOM 683 C C . SER A 1 89 ? 9.335 -9.212 0.387 1.00 90.19 89 SER A C 1
ATOM 685 O O . SER A 1 89 ? 9.535 -8.368 1.255 1.00 90.19 89 SER A O 1
ATOM 687 N N . GLY A 1 90 ? 8.693 -8.911 -0.746 1.00 94.50 90 GLY A N 1
ATOM 688 C CA . GLY A 1 90 ? 8.216 -7.562 -1.070 1.00 94.50 90 GLY A CA 1
ATOM 689 C C . GLY A 1 90 ? 9.291 -6.612 -1.585 1.00 94.50 90 GLY A C 1
ATOM 690 O O . GLY A 1 90 ? 8.971 -5.494 -1.984 1.00 94.50 90 GLY A O 1
ATOM 691 N N . PHE A 1 91 ? 10.556 -7.023 -1.625 1.00 94.50 91 PHE A N 1
ATOM 692 C CA . PHE A 1 91 ? 11.664 -6.154 -2.029 1.00 94.50 91 PHE A CA 1
ATOM 693 C C . PHE A 1 91 ? 11.843 -6.021 -3.549 1.00 94.50 91 PHE A C 1
ATOM 695 O O . PHE A 1 91 ? 12.757 -5.320 -3.995 1.00 94.50 91 PHE A O 1
ATOM 702 N N . GLY A 1 92 ? 11.013 -6.682 -4.354 1.00 94.56 92 GLY A N 1
ATOM 703 C CA . GLY A 1 92 ? 11.096 -6.628 -5.811 1.00 94.56 92 GLY A CA 1
ATOM 704 C C . GLY A 1 92 ? 11.384 -7.987 -6.442 1.00 94.56 92 GLY A C 1
ATOM 705 O O . GLY A 1 92 ? 12.006 -8.860 -5.828 1.00 94.56 92 GLY A O 1
ATOM 706 N N . ASN A 1 93 ? 11.000 -8.154 -7.704 1.00 94.06 93 ASN A N 1
ATOM 707 C CA . ASN A 1 93 ? 11.350 -9.326 -8.500 1.00 94.06 93 ASN A CA 1
ATOM 708 C C . ASN A 1 93 ? 12.857 -9.372 -8.827 1.00 94.06 93 ASN A C 1
ATOM 710 O O . ASN A 1 93 ? 13.534 -8.338 -8.801 1.00 94.06 93 ASN A O 1
ATOM 714 N N . PRO A 1 94 ? 13.411 -10.560 -9.141 1.00 89.81 94 PRO A N 1
ATOM 715 C CA . PRO A 1 94 ? 14.814 -10.691 -9.525 1.00 89.81 94 PRO A CA 1
ATOM 716 C C . PRO A 1 94 ? 15.198 -9.704 -10.635 1.00 89.81 94 PRO A C 1
ATOM 718 O O . PRO A 1 94 ? 14.492 -9.576 -11.634 1.00 89.81 94 PRO A O 1
ATOM 721 N N . GLY A 1 95 ? 16.301 -8.978 -10.433 1.00 89.50 95 GLY A N 1
ATOM 722 C CA . GLY A 1 95 ? 16.790 -7.952 -11.363 1.00 89.50 95 GLY A CA 1
ATOM 723 C C . GLY A 1 95 ? 16.090 -6.585 -11.292 1.00 89.50 95 GLY A C 1
ATOM 724 O O . GLY A 1 95 ? 16.601 -5.638 -11.878 1.00 89.50 95 GLY A O 1
ATOM 725 N N . LEU A 1 96 ? 14.980 -6.444 -10.556 1.00 92.19 96 LEU A N 1
ATOM 726 C CA . LEU A 1 96 ? 14.244 -5.183 -10.374 1.00 92.19 96 LEU A CA 1
ATOM 727 C C . LEU A 1 96 ? 13.854 -4.992 -8.903 1.00 92.19 96 LEU A C 1
ATOM 729 O O . LEU A 1 96 ? 12.689 -5.096 -8.515 1.00 92.19 96 LEU A O 1
ATOM 733 N N . ARG A 1 97 ? 14.857 -4.726 -8.063 1.00 92.50 97 ARG A N 1
ATOM 734 C CA . ARG A 1 97 ? 14.641 -4.468 -6.635 1.00 92.50 97 ARG A CA 1
ATOM 735 C C . ARG A 1 97 ? 14.152 -3.041 -6.42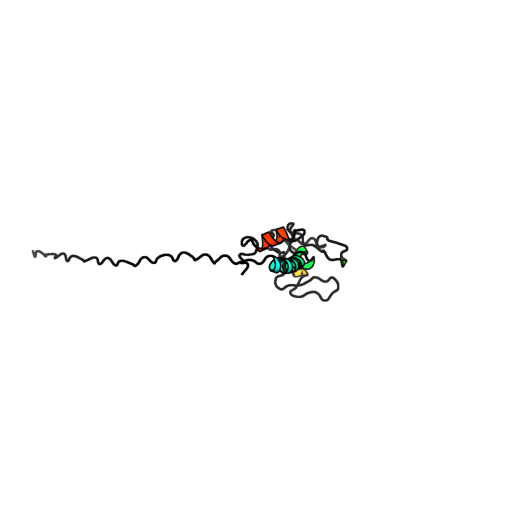1 1.00 92.50 97 ARG A C 1
ATOM 737 O O . ARG A 1 97 ? 14.658 -2.103 -7.031 1.00 92.50 97 ARG A O 1
ATOM 744 N N . CYS A 1 98 ? 13.202 -2.860 -5.510 1.00 93.06 98 CYS A N 1
ATOM 745 C CA . CYS A 1 98 ? 12.570 -1.564 -5.257 1.00 93.06 98 CYS A CA 1
ATOM 746 C C . CYS A 1 98 ? 13.597 -0.490 -4.842 1.00 93.06 98 CYS A C 1
ATOM 748 O O . CYS A 1 98 ? 13.505 0.666 -5.258 1.00 93.06 98 CYS A O 1
ATOM 750 N N . MET A 1 99 ? 14.619 -0.901 -4.084 1.00 92.31 99 MET A N 1
ATOM 751 C CA . MET A 1 99 ? 15.697 -0.040 -3.579 1.00 92.31 99 MET A CA 1
ATOM 752 C C . MET A 1 99 ? 16.647 0.492 -4.665 1.00 92.31 99 MET A C 1
ATOM 754 O O . MET A 1 99 ? 17.498 1.327 -4.381 1.00 92.31 99 MET A O 1
ATOM 758 N N . THR A 1 100 ? 16.520 0.038 -5.915 1.00 93.12 100 THR A N 1
ATOM 759 C CA . THR A 1 100 ? 17.250 0.633 -7.043 1.00 93.12 100 THR A CA 1
ATOM 760 C C . THR A 1 100 ? 16.778 2.064 -7.330 1.00 93.12 100 THR A C 1
ATOM 762 O O . THR A 1 100 ? 17.563 2.874 -7.818 1.00 93.12 100 THR A O 1
ATOM 765 N N . CYS A 1 101 ? 15.517 2.388 -7.018 1.00 92.94 101 CYS A N 1
ATOM 766 C CA . CYS A 1 101 ? 14.947 3.724 -7.225 1.00 92.94 101 CYS A CA 1
ATOM 767 C C . CYS A 1 101 ? 14.448 4.376 -5.929 1.00 92.94 101 CYS A C 1
ATOM 769 O O . CYS A 1 101 ? 14.494 5.598 -5.813 1.00 92.94 101 CYS A O 1
ATOM 771 N N . HIS A 1 102 ? 13.951 3.588 -4.975 1.00 94.25 102 HIS A N 1
ATOM 772 C CA . HIS A 1 102 ? 13.401 4.090 -3.719 1.00 94.25 102 HIS A CA 1
ATOM 773 C C . HIS A 1 102 ? 14.441 4.067 -2.598 1.00 94.25 102 HIS A C 1
ATOM 775 O O . HIS A 1 102 ? 15.154 3.082 -2.423 1.00 94.25 102 HIS A O 1
ATOM 781 N N . PHE A 1 103 ? 14.483 5.138 -1.807 1.00 93.06 103 PHE A N 1
ATOM 782 C CA . PHE A 1 103 ? 15.443 5.318 -0.715 1.00 93.06 103 PHE A CA 1
ATOM 783 C C . PHE A 1 103 ? 14.730 5.576 0.617 1.00 93.06 103 PHE A C 1
ATOM 785 O O . PHE A 1 103 ? 13.508 5.481 0.710 1.00 93.06 103 PHE A O 1
ATOM 792 N N . SER A 1 104 ? 15.484 5.909 1.666 1.00 94.06 104 SER A N 1
ATOM 793 C CA . SER A 1 104 ? 14.925 6.220 2.987 1.00 94.06 104 SER A CA 1
ATOM 794 C C . SER A 1 104 ? 14.108 7.516 3.015 1.00 94.06 104 SER A C 1
ATOM 796 O O . SER A 1 104 ? 13.219 7.659 3.851 1.00 94.06 104 SER A O 1
ATOM 798 N N . SER A 1 105 ? 14.363 8.442 2.087 1.00 92.94 105 SER A N 1
ATOM 799 C CA . SER A 1 105 ? 13.662 9.720 1.957 1.00 92.94 105 SER A CA 1
ATOM 800 C C . SER A 1 105 ? 13.055 9.902 0.565 1.00 92.94 105 SER A C 1
ATOM 802 O O . SER A 1 105 ? 13.469 9.271 -0.410 1.00 92.94 105 SER A O 1
ATOM 804 N N . ASN A 1 106 ? 12.030 10.756 0.478 1.00 91.94 106 ASN A N 1
ATOM 805 C CA . ASN A 1 106 ? 11.411 11.106 -0.798 1.00 91.94 106 ASN A CA 1
ATOM 806 C C . ASN A 1 106 ? 12.435 11.764 -1.729 1.00 91.94 106 ASN A C 1
ATOM 808 O O . ASN A 1 106 ? 13.232 12.596 -1.296 1.00 91.94 106 ASN A O 1
ATOM 812 N N . SER A 1 107 ? 12.365 11.437 -3.018 1.00 93.12 107 SER A N 1
ATOM 813 C CA . SER A 1 107 ? 13.100 12.177 -4.039 1.00 93.12 107 SER A CA 1
ATOM 814 C C . SER A 1 107 ? 12.634 13.635 -4.106 1.00 93.12 107 SER A C 1
ATOM 816 O O . SER A 1 107 ? 11.444 13.928 -3.997 1.00 93.12 107 SER A O 1
ATOM 818 N N . ASN A 1 108 ? 13.581 14.547 -4.339 1.00 92.12 108 ASN A N 1
ATOM 819 C CA . ASN A 1 108 ? 13.312 15.977 -4.526 1.00 92.12 108 ASN A CA 1
ATOM 820 C C . ASN A 1 108 ? 12.767 16.306 -5.928 1.00 92.12 108 ASN A C 1
ATOM 822 O O . ASN A 1 108 ? 12.340 17.432 -6.177 1.00 92.12 108 ASN A O 1
ATOM 826 N N . GLY A 1 109 ? 12.826 15.353 -6.864 1.00 88.50 109 GLY A N 1
ATOM 827 C CA . GLY A 1 109 ? 12.279 15.520 -8.207 1.00 88.50 109 GLY A CA 1
ATOM 828 C C . GLY A 1 109 ? 10.753 15.458 -8.201 1.00 88.50 109 GLY A C 1
ATOM 829 O O . GLY A 1 109 ? 10.158 14.648 -7.491 1.00 88.50 109 GLY A O 1
ATOM 830 N N . LEU A 1 110 ? 10.114 16.281 -9.032 1.00 81.94 110 LEU A N 1
ATOM 831 C CA . LEU A 1 110 ? 8.673 16.198 -9.255 1.00 81.94 110 LEU A CA 1
ATOM 832 C C . LEU A 1 110 ? 8.317 14.797 -9.793 1.00 81.94 110 LEU A C 1
ATOM 834 O O . LEU A 1 110 ? 8.952 14.320 -10.731 1.00 81.94 110 LEU A O 1
ATOM 838 N N . HIS A 1 111 ? 7.337 14.131 -9.172 1.00 79.94 111 HIS A N 1
ATOM 839 C CA . HIS A 1 111 ? 6.980 12.720 -9.429 1.00 79.94 111 HIS A CA 1
ATOM 840 C C . HIS A 1 111 ? 8.127 11.723 -9.209 1.00 79.94 111 HIS A C 1
ATOM 842 O O . HIS A 1 111 ? 8.110 10.607 -9.730 1.00 79.94 111 HIS A O 1
ATOM 848 N N . GLY A 1 112 ? 9.132 12.117 -8.426 1.00 88.19 112 GLY A N 1
ATOM 849 C CA . GLY A 1 112 ? 10.222 11.244 -8.036 1.00 88.19 112 GLY A CA 1
ATOM 850 C C . GLY A 1 112 ? 9.755 10.107 -7.120 1.00 88.19 112 GLY A C 1
ATOM 851 O O . GLY A 1 112 ? 8.692 10.192 -6.494 1.00 88.19 112 GLY A O 1
ATOM 852 N N . PRO A 1 113 ? 10.556 9.032 -7.022 1.00 90.94 113 PRO A N 1
ATOM 853 C CA . PRO A 1 113 ? 10.235 7.909 -6.168 1.00 90.94 113 PRO A CA 1
ATOM 854 C C . PRO A 1 113 ? 10.117 8.383 -4.714 1.00 90.94 113 PRO A C 1
ATOM 856 O O . PRO A 1 113 ? 11.007 9.069 -4.199 1.00 90.94 113 PRO A O 1
ATOM 859 N N . PRO A 1 114 ? 9.021 8.041 -4.033 1.00 90.75 114 PRO A N 1
ATOM 860 C CA . PRO A 1 114 ? 8.915 8.276 -2.606 1.00 90.75 114 PRO A CA 1
ATOM 861 C C . PRO A 1 114 ? 9.886 7.403 -1.796 1.00 90.75 114 PRO A C 1
ATOM 863 O O . PRO A 1 114 ? 10.347 6.376 -2.291 1.00 90.75 114 PRO A O 1
ATOM 866 N N . GLY A 1 115 ? 10.137 7.765 -0.536 1.00 91.31 115 GLY A N 1
ATOM 867 C CA . GLY A 1 115 ? 11.026 7.011 0.349 1.00 91.31 115 GLY A CA 1
ATOM 868 C C . GLY A 1 115 ? 10.418 6.589 1.685 1.00 91.31 115 GLY A C 1
ATOM 869 O O . GLY A 1 115 ? 9.385 7.117 2.106 1.00 91.31 115 GLY A O 1
ATOM 870 N N . ALA A 1 116 ? 11.055 5.591 2.300 1.00 91.25 116 ALA A N 1
ATOM 871 C CA . ALA A 1 116 ? 10.813 5.057 3.643 1.00 91.25 116 ALA A CA 1
ATOM 872 C C . ALA A 1 116 ? 12.004 4.170 4.060 1.00 91.25 116 ALA A C 1
ATOM 874 O O . ALA A 1 116 ? 12.615 3.529 3.207 1.00 91.25 116 ALA A O 1
ATOM 875 N N . GLU A 1 117 ? 12.322 4.091 5.357 1.00 90.00 117 GLU A N 1
ATOM 876 C CA . GLU A 1 117 ? 13.495 3.346 5.860 1.00 90.00 117 GLU A CA 1
ATOM 877 C C . GLU A 1 117 ? 13.501 1.854 5.482 1.00 90.00 117 GLU A C 1
ATOM 879 O O . GLU A 1 117 ? 14.555 1.307 5.177 1.00 90.00 117 GLU A O 1
ATOM 884 N N . ASN A 1 118 ? 12.330 1.211 5.432 1.00 87.19 118 ASN A N 1
ATOM 885 C CA . ASN A 1 118 ? 12.172 -0.204 5.086 1.00 87.19 118 ASN A CA 1
ATOM 886 C C . ASN A 1 118 ? 11.326 -0.352 3.818 1.00 87.19 118 ASN A C 1
ATOM 888 O O . ASN A 1 118 ? 10.186 -0.809 3.860 1.00 87.19 118 ASN A O 1
ATOM 892 N N . TRP A 1 119 ? 11.855 0.102 2.681 1.00 92.50 119 TRP A N 1
ATOM 893 C CA . TRP A 1 119 ? 11.088 0.126 1.439 1.00 92.50 119 TRP A CA 1
ATOM 894 C C . TRP A 1 119 ? 10.868 -1.272 0.841 1.00 92.50 119 TRP A C 1
ATOM 896 O O . TRP A 1 119 ? 11.743 -1.834 0.178 1.00 92.50 119 TRP A O 1
ATOM 906 N N . HIS A 1 120 ? 9.661 -1.802 1.014 1.00 93.12 120 HIS A N 1
ATOM 907 C CA . HIS A 1 120 ? 9.183 -3.023 0.373 1.00 93.12 120 HIS A CA 1
ATOM 908 C C . HIS A 1 120 ? 7.655 -2.995 0.237 1.00 93.12 120 HIS A C 1
ATOM 910 O O . HIS A 1 120 ? 6.969 -2.188 0.866 1.00 93.12 120 HIS A O 1
ATOM 916 N N . LEU A 1 121 ? 7.112 -3.875 -0.601 1.00 95.00 121 LEU A N 1
ATOM 917 C CA . LEU A 1 121 ? 5.672 -4.077 -0.710 1.00 95.00 121 LEU A CA 1
ATOM 918 C C . LEU A 1 121 ? 5.131 -4.661 0.603 1.00 95.00 121 LEU A C 1
ATOM 920 O O . LEU A 1 121 ? 5.755 -5.549 1.192 1.00 95.00 121 LEU A O 1
ATOM 924 N N . ALA A 1 122 ? 3.979 -4.175 1.062 1.00 93.19 122 ALA A N 1
ATOM 925 C CA . ALA A 1 122 ? 3.367 -4.658 2.297 1.00 93.19 122 ALA A CA 1
ATOM 926 C C . ALA A 1 122 ? 2.916 -6.119 2.158 1.00 93.19 122 ALA A C 1
ATOM 928 O O . ALA A 1 122 ? 2.573 -6.507 1.041 1.00 93.19 122 ALA A O 1
ATOM 929 N N . PRO A 1 123 ? 2.898 -6.934 3.228 1.00 91.12 123 PRO A N 1
ATOM 930 C CA . PRO A 1 123 ? 2.388 -8.309 3.180 1.00 91.12 123 PRO A CA 1
ATOM 931 C C . PRO A 1 123 ? 0.966 -8.395 2.603 1.00 91.12 123 PRO A C 1
ATOM 933 O O . PRO A 1 123 ? 0.197 -7.438 2.705 1.00 91.12 123 PRO A O 1
ATOM 936 N N . VAL A 1 124 ? 0.613 -9.532 1.994 1.00 90.69 124 VAL A N 1
ATOM 937 C CA . VAL A 1 124 ? -0.692 -9.724 1.323 1.00 90.69 124 VAL A CA 1
ATOM 938 C C . VAL A 1 124 ? -1.850 -9.641 2.323 1.00 90.69 124 VAL A C 1
ATOM 940 O O . VAL A 1 124 ? -2.932 -9.167 1.992 1.00 90.69 124 VAL A O 1
ATOM 943 N N . GLU A 1 125 ? -1.601 -10.013 3.575 1.00 91.62 125 GLU A N 1
ATOM 944 C CA . GLU A 1 125 ? -2.546 -9.934 4.691 1.00 91.62 125 GLU A CA 1
ATOM 945 C C . GLU A 1 125 ? -2.950 -8.490 5.025 1.00 91.62 125 GLU A C 1
ATOM 947 O O . GLU A 1 125 ? -3.963 -8.276 5.690 1.00 91.62 125 GLU A O 1
ATOM 952 N N . MET A 1 126 ? -2.170 -7.512 4.550 1.00 93.31 126 MET A N 1
ATOM 953 C CA . MET A 1 126 ? -2.410 -6.080 4.694 1.00 93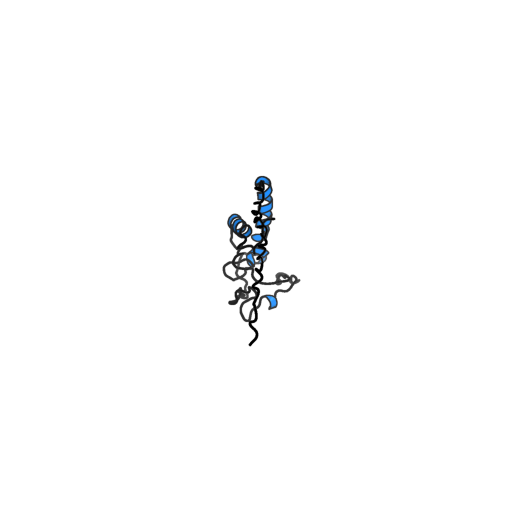.31 126 MET A CA 1
ATOM 954 C C . MET A 1 126 ? -2.796 -5.426 3.358 1.00 93.31 126 MET A C 1
ATOM 956 O O . MET A 1 126 ? -2.474 -4.260 3.142 1.00 93.31 126 MET A O 1
ATOM 960 N N . ALA A 1 127 ? -3.430 -6.149 2.433 1.00 95.44 127 ALA A N 1
ATOM 961 C CA . ALA A 1 127 ? -3.957 -5.552 1.210 1.00 95.44 127 ALA A CA 1
ATOM 962 C C . ALA A 1 127 ? -5.120 -4.597 1.536 1.00 95.44 127 ALA A C 1
ATOM 964 O O . ALA A 1 127 ? -6.113 -4.998 2.135 1.00 95.44 127 ALA A O 1
ATOM 965 N N . TRP A 1 128 ? -4.980 -3.327 1.154 1.00 96.88 128 TRP A N 1
ATOM 966 C CA . TRP A 1 128 ? -5.951 -2.249 1.398 1.00 96.88 128 TRP A CA 1
ATOM 967 C C . TRP A 1 128 ? -6.459 -1.607 0.109 1.00 96.88 128 TRP A C 1
ATOM 969 O O . TRP A 1 128 ? -7.414 -0.835 0.130 1.00 96.88 128 TRP A O 1
ATOM 979 N N . PHE A 1 129 ? -5.784 -1.864 -1.009 1.00 96.75 129 PHE A N 1
ATOM 980 C CA . PHE A 1 129 ? -6.180 -1.354 -2.308 1.00 96.75 129 PHE A CA 1
ATOM 981 C C . PHE A 1 129 ? -7.562 -1.877 -2.705 1.00 96.75 129 PHE A C 1
ATOM 983 O O . PHE A 1 129 ? -7.775 -3.083 -2.697 1.00 96.75 129 PHE A O 1
ATOM 990 N N . ASP A 1 130 ? -8.464 -0.961 -3.066 1.00 94.88 130 ASP A N 1
ATOM 991 C CA . ASP A 1 130 ? -9.871 -1.226 -3.404 1.00 94.88 130 ASP A CA 1
ATOM 992 C C . ASP A 1 130 ? -10.708 -1.906 -2.296 1.00 94.88 130 ASP A C 1
ATOM 994 O O . ASP A 1 130 ? -11.853 -2.285 -2.536 1.00 94.88 130 ASP A O 1
ATOM 998 N N . GLU A 1 131 ? -10.196 -1.987 -1.065 1.00 97.25 131 GLU A N 1
ATOM 999 C CA . GLU A 1 131 ? -10.934 -2.527 0.080 1.00 97.25 131 GLU A CA 1
ATOM 1000 C C . GLU A 1 131 ? -11.840 -1.467 0.719 1.00 97.25 131 GLU A C 1
ATOM 1002 O O . GLU A 1 131 ? -11.483 -0.292 0.868 1.00 97.25 131 GLU A O 1
ATOM 1007 N N . SER A 1 132 ? -13.018 -1.890 1.172 1.00 98.06 132 SER A N 1
ATOM 1008 C CA . SER A 1 132 ? -13.947 -1.021 1.886 1.00 98.06 132 SER A CA 1
ATOM 1009 C C . SER A 1 132 ? -13.485 -0.717 3.313 1.00 98.06 132 SER A C 1
ATOM 1011 O O . SER A 1 132 ? -12.692 -1.427 3.939 1.00 98.06 132 SER A O 1
ATOM 1013 N N . SER A 1 133 ? -14.078 0.324 3.902 1.00 98.12 133 SER A N 1
ATOM 1014 C CA . SER A 1 133 ? -13.831 0.692 5.301 1.00 98.12 133 SER A CA 1
ATOM 1015 C C . SER A 1 133 ? -14.093 -0.454 6.288 1.00 98.12 133 SER A C 1
ATOM 1017 O O . SER A 1 133 ? -13.361 -0.603 7.268 1.00 98.12 133 SER A O 1
ATOM 1019 N N . ALA A 1 134 ? -15.106 -1.288 6.033 1.00 97.56 134 ALA A N 1
ATOM 1020 C CA . ALA A 1 134 ? -15.442 -2.416 6.899 1.00 97.56 134 ALA A CA 1
ATOM 1021 C C . ALA A 1 134 ? -14.443 -3.578 6.764 1.00 97.56 134 ALA A C 1
ATOM 1023 O O . ALA A 1 134 ? -14.080 -4.197 7.771 1.00 97.56 134 ALA A O 1
ATOM 1024 N N . GLU A 1 135 ? -13.969 -3.850 5.547 1.00 97.69 135 GLU A N 1
ATOM 1025 C CA . GLU A 1 135 ? -12.964 -4.883 5.275 1.00 97.69 135 GLU A CA 1
ATOM 1026 C C . GLU A 1 135 ? -11.635 -4.535 5.945 1.00 97.69 135 GLU A C 1
ATOM 1028 O O . GLU A 1 135 ? -11.124 -5.334 6.736 1.00 97.69 135 GLU A O 1
ATOM 1033 N N . ILE A 1 136 ? -11.147 -3.303 5.760 1.00 97.38 136 ILE A N 1
ATOM 1034 C CA . ILE A 1 136 ? -9.924 -2.831 6.422 1.00 97.38 136 ILE A CA 1
ATOM 1035 C C . ILE A 1 136 ? -10.101 -2.825 7.948 1.00 97.38 136 ILE A C 1
ATOM 1037 O O . ILE A 1 136 ? -9.210 -3.269 8.669 1.00 97.38 136 ILE A O 1
ATOM 1041 N N . CYS A 1 137 ? -11.259 -2.406 8.475 1.00 96.06 137 CYS A N 1
ATOM 1042 C CA . CYS A 1 137 ? -11.528 -2.482 9.918 1.00 96.06 137 CYS A CA 1
ATOM 1043 C C . CYS A 1 137 ? -11.383 -3.913 10.437 1.00 96.06 137 CYS A C 1
ATOM 1045 O O . CYS A 1 137 ? -10.787 -4.152 11.486 1.00 96.06 137 CYS A O 1
ATOM 1047 N N . THR A 1 138 ? -11.910 -4.883 9.697 1.00 95.94 138 THR A N 1
ATOM 1048 C CA . THR A 1 138 ? -11.841 -6.295 10.072 1.00 95.94 138 THR A CA 1
ATOM 1049 C C . THR A 1 138 ? -10.411 -6.826 9.998 1.00 95.94 138 THR A C 1
ATOM 1051 O O . THR A 1 138 ? -10.008 -7.551 10.903 1.00 95.94 138 THR A O 1
ATOM 1054 N N . GLN A 1 139 ? -9.629 -6.431 8.986 1.00 95.38 139 GLN A N 1
ATOM 1055 C CA . GLN A 1 139 ? -8.202 -6.763 8.893 1.00 95.38 139 GLN A CA 1
ATOM 1056 C C . GLN A 1 139 ? -7.408 -6.226 10.091 1.00 95.38 139 GLN A C 1
ATOM 1058 O O . GLN A 1 139 ? -6.684 -6.973 10.739 1.00 95.38 139 GLN A O 1
ATOM 1063 N N . ILE A 1 140 ? -7.575 -4.945 10.430 1.00 94.25 140 ILE A N 1
ATOM 1064 C CA . ILE A 1 140 ? -6.802 -4.293 11.497 1.00 94.25 140 ILE A CA 1
ATOM 1065 C C . ILE A 1 140 ? -7.121 -4.867 12.882 1.00 94.25 140 ILE A C 1
ATOM 1067 O O . ILE A 1 140 ? -6.240 -4.926 13.738 1.00 94.25 140 ILE A O 1
ATOM 1071 N N . LYS A 1 141 ? -8.359 -5.316 13.110 1.00 93.19 141 LYS A N 1
ATOM 1072 C CA . LYS A 1 141 ? -8.765 -5.958 14.370 1.00 93.19 141 LYS A CA 1
ATOM 1073 C C . LYS A 1 141 ? -8.288 -7.402 14.510 1.00 93.19 141 LYS A C 1
ATOM 1075 O O . LYS A 1 141 ? -8.428 -7.954 15.595 1.00 93.19 141 LYS A O 1
ATOM 1080 N N . ASP A 1 142 ? -7.789 -8.016 13.443 1.00 95.06 142 ASP A N 1
ATOM 1081 C CA . ASP A 1 142 ? -7.403 -9.421 13.415 1.00 95.06 142 ASP A CA 1
ATOM 1082 C C . ASP A 1 142 ? -5.896 -9.584 13.694 1.00 95.06 142 ASP A C 1
ATOM 1084 O O . ASP A 1 142 ? -5.075 -9.242 12.834 1.00 95.06 142 ASP A O 1
ATOM 1088 N N . PRO A 1 143 ? -5.501 -10.137 14.861 1.00 92.88 143 PRO A N 1
ATOM 1089 C CA . PRO A 1 143 ? -4.098 -10.340 15.210 1.00 92.88 143 PRO A CA 1
ATOM 1090 C C . PRO A 1 143 ? -3.326 -11.199 14.203 1.00 92.88 143 PRO A C 1
ATOM 1092 O O . PRO A 1 143 ? -2.116 -11.032 14.055 1.00 92.88 143 PRO A O 1
ATOM 1095 N N . ALA A 1 144 ? -4.006 -12.101 13.487 1.00 91.44 144 ALA A N 1
ATOM 1096 C CA . ALA A 1 144 ? -3.371 -12.941 12.477 1.00 91.44 144 ALA A CA 1
ATOM 1097 C C . ALA A 1 144 ? -2.971 -12.150 11.219 1.00 91.44 144 ALA A C 1
ATOM 1099 O O . ALA A 1 144 ? -2.093 -12.589 10.482 1.00 91.44 144 ALA A O 1
ATOM 1100 N N . ARG A 1 145 ? -3.582 -10.981 10.983 1.00 90.44 145 ARG A N 1
ATOM 1101 C CA . ARG A 1 145 ? -3.359 -10.147 9.789 1.00 90.44 145 ARG A CA 1
ATOM 1102 C C . ARG A 1 145 ? -2.660 -8.818 10.071 1.00 90.44 145 ARG A C 1
ATOM 1104 O O . ARG A 1 145 ? -2.106 -8.217 9.159 1.00 90.44 145 ARG A O 1
ATOM 1111 N N . ASN A 1 146 ? -2.630 -8.366 11.324 1.00 91.31 146 ASN A N 1
ATOM 1112 C CA . ASN A 1 146 ? -2.024 -7.086 11.716 1.00 91.31 146 ASN A CA 1
ATOM 1113 C C . ASN A 1 146 ? -0.619 -7.221 12.354 1.00 91.31 146 ASN A C 1
ATOM 1115 O O . ASN A 1 146 ? -0.102 -6.261 12.934 1.00 91.31 146 ASN A O 1
ATOM 1119 N N . GLY A 1 147 ? -0.014 -8.413 12.280 1.00 87.31 147 GLY A N 1
ATOM 1120 C CA . GLY A 1 147 ? 1.291 -8.706 12.879 1.00 87.31 147 GLY A CA 1
ATOM 1121 C C . GLY A 1 147 ? 1.245 -8.945 14.391 1.00 87.31 147 GLY A C 1
ATOM 1122 O O . GLY A 1 147 ? 2.170 -8.546 15.097 1.00 87.31 147 GLY A O 1
ATOM 1123 N N . GLY A 1 148 ? 0.171 -9.557 14.900 1.00 90.81 148 GLY A N 1
ATOM 1124 C CA . GLY A 1 148 ? 0.009 -9.892 16.318 1.00 90.81 148 GLY A CA 1
ATOM 1125 C C . GLY A 1 148 ? -0.273 -8.688 17.219 1.00 90.81 148 GLY A C 1
ATOM 1126 O O . GLY A 1 148 ? -0.087 -8.767 18.433 1.00 90.81 148 GLY A O 1
ATOM 1127 N N . ARG A 1 149 ? -0.691 -7.557 16.644 1.00 90.00 149 ARG A N 1
ATOM 1128 C CA . ARG A 1 149 ? -0.962 -6.321 17.378 1.00 90.00 149 ARG A CA 1
ATOM 1129 C C . ARG A 1 149 ? -2.322 -6.383 18.060 1.00 90.00 149 ARG A C 1
ATOM 1131 O O . ARG A 1 149 ? -3.313 -6.846 17.495 1.00 90.00 149 ARG A O 1
ATOM 1138 N N . SER A 1 150 ? -2.361 -5.856 19.277 1.00 89.31 150 SER A N 1
ATOM 1139 C CA . SER A 1 150 ? -3.607 -5.587 19.987 1.00 89.31 150 SER A CA 1
ATOM 1140 C C . SER A 1 150 ? -4.152 -4.202 19.608 1.00 89.31 150 SER A C 1
ATOM 1142 O O . SER A 1 150 ? -3.441 -3.396 19.010 1.00 89.31 150 SER A O 1
ATOM 1144 N N . LEU A 1 151 ? -5.409 -3.925 19.956 1.00 84.00 151 LEU A N 1
ATOM 1145 C CA . LEU A 1 151 ? -6.029 -2.601 19.786 1.00 84.00 151 LEU A CA 1
ATOM 1146 C C . LEU A 1 151 ? -5.782 -1.661 20.983 1.00 84.00 151 LEU A C 1
ATOM 1148 O O . LEU A 1 151 ? -6.375 -0.585 21.037 1.00 84.00 151 LEU A O 1
ATOM 1152 N N . GLN A 1 152 ? -4.968 -2.096 21.948 1.00 71.88 152 GLN A N 1
ATOM 1153 C CA . GLN A 1 152 ? -4.561 -1.360 23.147 1.00 71.88 152 GLN A CA 1
ATOM 1154 C C . GLN A 1 152 ? -3.153 -0.791 22.985 1.00 71.88 152 GLN A C 1
ATOM 1156 O O . GLN A 1 152 ? -2.310 -1.478 22.357 1.00 71.88 152 GLN A O 1
#

pLDDT: mean 84.79, std 14.61, range [44.41, 98.12]

Radius of gyration: 30.16 Å; chains: 1; bounding box: 56×84×76 Å

Sequence (152 aa):
MKKFLIMLTPAAIMFWASPFATAQEAQQPAPVTVDAAKGLPEWAKIYAVFSHPRCAGCHVADDRPRWSDAHYGGTRVHAFNVQRGSDGSGFGNPGLRCMTCHFSSNSNGLHGPPGAENWHLAPVEMAWFDESSAEICTQIKDPARNGGRSLQ

Secondary structure (DSSP, 8-state):
---------------------------PPPPP---HHHHHHHHHHHHHHHTSHHHHTTS-SSS--EE-SGGGTS-EE-TT-----TTS-SSEETTEEGGGT--SS--SSTTPPP--TT-SPPPGGG--TT--HHHHHHHHT-TTTTTS----

Foldseek 3Di:
DDDDDDDDDDDDDPDDDDDDDPDDDPPDPDDDDDDCVVVVVVLVVVLCVCAPLVNLQLQALVQFGWDADVVVVGIDTDPVRWGCDPVNNQQTHPPDGPCVQEECAFDPDDVGHGYRHDDGRDHNLRNRHVDDSVRNVVSCCDCVSVVNDHPD